Protein AF-A0A497PBH7-F1 (afdb_monomer_lite)

Sequence (68 aa):
MAISIQEIVGLAIGFFLVGILGPIALGEVFNANTTGWNNTVITVFQTLLPVLFVIGVAIRYVPRLRSE

pLDDT: mean 87.59, std 8.67, range [51.31, 94.62]

Radius of gyration: 16.7 Å; chains: 1; bounding box: 40×18×51 Å

Foldseek 3Di:
DDDDPVNVVVVVVVLVCCVPVVVVVLVCQLPDDQPPPDPVVNCCRNPVVNVVSVVVSCVVPPDDPDDD

Secondary structure (DSSP, 8-state):
-PPPHHHHHHHHHHHHHHHHHHHHHHHHHHHS--TT--HHHHHIIIIIHHHHHHHHHHHHHS------

Structure (mmCIF, N/CA/C/O backbone):
data_AF-A0A497PBH7-F1
#
_entry.id   AF-A0A497PBH7-F1
#
loop_
_atom_site.group_PDB
_atom_site.id
_atom_site.type_symbol
_atom_site.label_atom_id
_atom_site.label_alt_id
_atom_site.label_comp_id
_atom_site.label_asym_id
_atom_site.label_entity_id
_atom_site.label_seq_id
_atom_site.pdbx_PDB_ins_code
_atom_site.Cartn_x
_atom_site.Cartn_y
_atom_site.Cartn_z
_atom_site.occupancy
_atom_site.B_iso_or_equiv
_atom_site.auth_seq_id
_atom_site.auth_comp_id
_atom_site.auth_asym_id
_atom_site.auth_atom_id
_atom_site.pdbx_PDB_model_num
ATOM 1 N N . MET A 1 1 ? -15.576 14.177 22.994 1.00 51.31 1 MET A N 1
ATOM 2 C CA . MET A 1 1 ? -15.599 14.173 21.517 1.00 51.31 1 MET A CA 1
ATOM 3 C C . MET A 1 1 ? -16.473 13.004 21.105 1.00 51.31 1 MET A C 1
ATOM 5 O O . MET A 1 1 ? -16.064 11.872 21.312 1.00 51.31 1 MET A O 1
ATOM 9 N N . ALA A 1 2 ? -17.714 13.262 20.693 1.00 73.62 2 ALA A N 1
ATOM 10 C CA . ALA A 1 2 ? -18.604 12.203 20.227 1.00 73.62 2 ALA A CA 1
ATOM 11 C C . ALA A 1 2 ? -18.285 11.938 18.753 1.00 73.62 2 ALA A C 1
ATOM 13 O O . ALA A 1 2 ? -18.295 12.879 17.965 1.00 73.62 2 ALA A O 1
ATOM 14 N N . ILE A 1 3 ? -17.954 10.694 18.411 1.00 80.06 3 ILE A N 1
ATOM 15 C CA . ILE A 1 3 ? -17.754 10.275 17.021 1.00 80.06 3 ILE A CA 1
ATOM 16 C C . ILE A 1 3 ? -19.119 10.290 16.329 1.00 80.06 3 ILE A C 1
ATOM 18 O O . ILE A 1 3 ? -20.064 9.660 16.810 1.00 80.06 3 ILE A O 1
ATOM 22 N N . SER A 1 4 ? -19.227 11.004 15.211 1.00 89.88 4 SER A N 1
ATOM 23 C CA . SER A 1 4 ? -20.441 11.016 14.402 1.00 89.88 4 SER A CA 1
ATOM 24 C C . SER A 1 4 ? -20.550 9.747 13.550 1.00 89.88 4 SER A C 1
ATOM 26 O O . SER A 1 4 ? -19.567 9.241 13.007 1.00 89.88 4 SER A O 1
ATOM 28 N N . ILE A 1 5 ? -21.780 9.265 13.350 1.00 89.94 5 ILE A N 1
ATOM 29 C CA . ILE A 1 5 ? -22.087 8.166 12.422 1.00 89.94 5 ILE A CA 1
ATOM 30 C C . ILE A 1 5 ? -21.574 8.481 11.008 1.00 89.94 5 ILE A C 1
ATOM 32 O O . ILE A 1 5 ? -21.061 7.592 10.332 1.00 89.94 5 ILE A O 1
ATOM 36 N N . GLN A 1 6 ? -21.650 9.742 10.567 1.00 91.94 6 GLN A N 1
ATOM 37 C CA . GLN A 1 6 ? -21.136 10.129 9.250 1.00 91.94 6 GLN A CA 1
ATOM 38 C C . GLN A 1 6 ? -19.615 9.947 9.139 1.00 91.94 6 GLN A C 1
ATOM 40 O O . GLN A 1 6 ? -19.125 9.550 8.083 1.00 91.94 6 GLN A O 1
ATOM 45 N N . GLU A 1 7 ? -18.869 10.181 10.221 1.00 87.12 7 GLU A N 1
ATOM 46 C CA . GLU A 1 7 ? -17.413 9.997 10.244 1.00 87.12 7 GLU A CA 1
ATOM 47 C C . GLU A 1 7 ? -17.037 8.516 10.172 1.00 87.12 7 GLU A C 1
ATOM 49 O O . GLU A 1 7 ? -16.112 8.154 9.446 1.00 87.12 7 GLU A O 1
ATOM 54 N N . ILE A 1 8 ? -17.790 7.649 10.860 1.00 88.44 8 ILE A N 1
ATOM 55 C CA . ILE A 1 8 ? -17.593 6.192 10.805 1.00 88.44 8 ILE A CA 1
ATOM 56 C C . ILE A 1 8 ? -17.816 5.682 9.380 1.00 88.44 8 ILE A C 1
ATOM 58 O O . ILE A 1 8 ? -16.988 4.943 8.848 1.00 88.44 8 ILE A O 1
ATOM 62 N N . VAL A 1 9 ? -18.909 6.108 8.742 1.00 92.69 9 VAL A N 1
ATOM 63 C CA . VAL A 1 9 ? -19.232 5.716 7.363 1.00 92.69 9 VAL A CA 1
ATOM 64 C C . VAL A 1 9 ? -18.167 6.228 6.390 1.00 92.69 9 VAL A C 1
ATOM 66 O O . VAL A 1 9 ? -17.694 5.469 5.544 1.00 92.69 9 VAL A O 1
ATOM 69 N N . GLY A 1 10 ? -17.730 7.481 6.539 1.00 91.12 10 GLY A N 1
ATOM 70 C CA . GLY A 1 10 ? -16.666 8.056 5.714 1.00 91.12 10 GLY A CA 1
ATOM 71 C C . GLY A 1 10 ? -15.332 7.319 5.858 1.00 91.12 10 GLY A C 1
ATOM 72 O O . GLY A 1 10 ? -14.668 7.046 4.856 1.00 91.12 10 GLY A O 1
ATOM 73 N N . LEU A 1 11 ? -14.957 6.939 7.084 1.00 89.38 11 LEU A N 1
ATOM 74 C CA . LEU A 1 11 ? -13.748 6.156 7.348 1.00 89.38 11 LEU A CA 1
ATOM 75 C C . LEU A 1 11 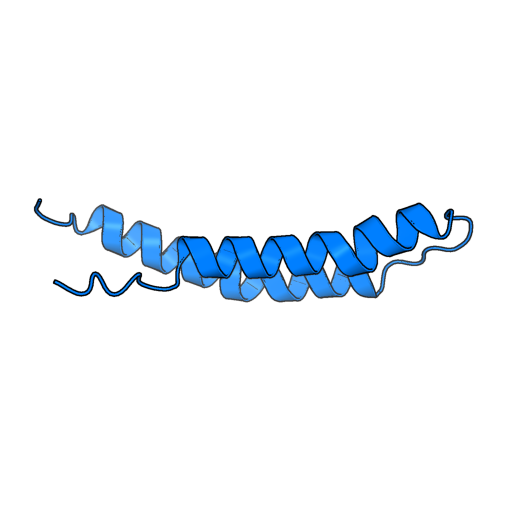? -13.838 4.756 6.722 1.00 89.38 11 LEU A C 1
ATOM 77 O O . LEU A 1 11 ? -12.884 4.318 6.082 1.00 89.38 11 LEU A O 1
ATOM 81 N N . ALA A 1 12 ? -14.976 4.074 6.874 1.00 89.50 12 ALA A N 1
ATOM 82 C CA . ALA A 1 12 ? -15.183 2.726 6.350 1.00 89.50 12 ALA A CA 1
ATOM 83 C C . ALA A 1 12 ? -15.114 2.687 4.816 1.00 89.50 12 ALA A C 1
ATOM 85 O O . ALA A 1 12 ? -14.401 1.857 4.251 1.00 89.50 12 ALA A O 1
ATOM 86 N N . ILE A 1 13 ? -15.795 3.619 4.140 1.00 94.19 13 ILE A N 1
ATOM 87 C CA . ILE A 1 13 ? -15.758 3.725 2.675 1.00 94.19 13 ILE A CA 1
ATOM 88 C C . ILE A 1 13 ? -14.346 4.090 2.203 1.00 94.19 13 ILE A C 1
ATOM 90 O O . ILE A 1 13 ? -13.834 3.478 1.268 1.00 94.19 13 ILE A O 1
ATOM 94 N N . GLY A 1 14 ? -13.688 5.050 2.862 1.00 90.69 14 GLY A N 1
ATOM 95 C CA . GLY A 1 14 ? -12.321 5.446 2.519 1.00 90.69 14 GLY A CA 1
ATOM 96 C C . GLY A 1 14 ? -11.327 4.290 2.642 1.00 90.69 14 GLY A C 1
ATOM 97 O O . GLY A 1 14 ? -10.518 4.075 1.739 1.00 90.69 14 GLY A O 1
ATOM 98 N N . PHE A 1 15 ? -11.420 3.506 3.718 1.00 90.44 15 PHE A N 1
ATOM 99 C CA . PHE A 1 15 ? -10.570 2.335 3.917 1.00 90.44 15 PHE A CA 1
ATOM 100 C C . PHE A 1 15 ? -10.828 1.256 2.864 1.00 90.44 15 PHE A C 1
ATOM 102 O O . PHE A 1 15 ? -9.883 0.718 2.291 1.00 90.44 15 PHE A O 1
ATOM 109 N N . PHE A 1 16 ? -12.099 0.991 2.557 1.00 92.56 16 PHE A N 1
ATOM 110 C CA . PHE A 1 16 ? -12.492 0.041 1.521 1.00 92.56 16 PHE A CA 1
ATOM 111 C C . PHE A 1 16 ? -11.922 0.417 0.147 1.00 92.56 16 PHE A C 1
ATOM 113 O O . PHE A 1 16 ? -11.303 -0.413 -0.520 1.00 92.56 16 PHE A O 1
ATOM 120 N N . LEU A 1 17 ? -12.062 1.685 -0.253 1.00 93.88 17 LEU A N 1
ATOM 121 C CA . LEU A 1 17 ? -11.539 2.171 -1.529 1.00 93.88 17 LEU A CA 1
ATOM 122 C C . LEU A 1 17 ? -10.013 2.087 -1.592 1.00 93.88 17 LEU A C 1
ATOM 124 O O . LEU A 1 17 ? -9.476 1.609 -2.587 1.00 93.88 17 LEU A O 1
ATOM 128 N N . VAL A 1 18 ? -9.308 2.503 -0.537 1.00 93.25 18 VAL A N 1
ATOM 129 C CA . VAL A 1 18 ? -7.839 2.422 -0.482 1.00 93.25 18 VAL A CA 1
ATOM 130 C C . VAL A 1 18 ? -7.356 0.969 -0.507 1.00 93.25 18 VAL A C 1
ATOM 132 O O . VAL A 1 18 ? -6.364 0.676 -1.171 1.00 93.25 18 VAL A O 1
ATOM 135 N N . GLY A 1 19 ? -8.065 0.055 0.159 1.00 90.50 19 GLY A N 1
ATOM 136 C CA . GLY A 1 19 ? -7.734 -1.370 0.181 1.00 90.50 19 GLY A CA 1
ATOM 137 C C . GLY A 1 19 ? -7.856 -2.058 -1.181 1.00 90.50 19 GLY A C 1
ATOM 138 O O . GLY A 1 19 ? -7.083 -2.967 -1.464 1.00 90.50 19 GLY A O 1
ATOM 139 N N . ILE A 1 20 ? -8.778 -1.611 -2.038 1.00 94.62 20 ILE A N 1
ATOM 140 C CA . ILE A 1 20 ? -8.959 -2.164 -3.391 1.00 94.62 20 ILE A CA 1
ATOM 141 C C . ILE A 1 20 ? -8.086 -1.430 -4.408 1.00 94.62 20 ILE A C 1
ATOM 143 O O . ILE A 1 20 ? -7.337 -2.052 -5.158 1.00 94.62 20 ILE A O 1
ATOM 147 N N . LEU A 1 21 ? -8.172 -0.100 -4.442 1.00 93.19 21 LEU A N 1
ATOM 148 C CA . LEU A 1 21 ? -7.494 0.710 -5.452 1.00 93.19 21 LEU A CA 1
ATOM 149 C C . LEU A 1 21 ? -5.983 0.777 -5.222 1.00 93.19 21 LEU A C 1
ATOM 151 O O . LEU A 1 21 ? -5.237 0.890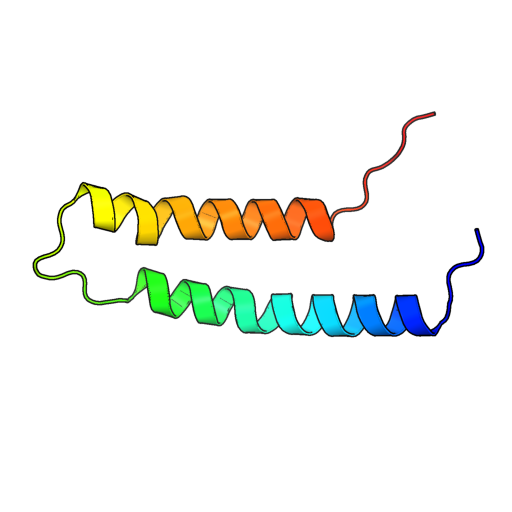 -6.189 1.00 93.19 21 LEU A O 1
ATOM 155 N N . GLY A 1 22 ? -5.525 0.680 -3.971 1.00 90.50 22 GLY A N 1
ATOM 156 C CA . GLY A 1 22 ? -4.104 0.708 -3.625 1.00 90.50 22 GLY A CA 1
ATOM 157 C C . GLY A 1 22 ? -3.305 -0.392 -4.329 1.00 90.50 22 GLY A C 1
ATOM 158 O O . GLY A 1 22 ? -2.418 -0.069 -5.116 1.00 90.50 22 GLY A O 1
ATOM 159 N N . PRO A 1 23 ? -3.622 -1.682 -4.116 1.00 90.75 23 PRO A N 1
ATOM 160 C CA . PRO A 1 23 ? -2.940 -2.785 -4.790 1.00 90.75 23 PRO A CA 1
ATOM 161 C C . PRO A 1 23 ? -3.018 -2.718 -6.319 1.00 90.75 23 PRO A C 1
ATOM 163 O O . PRO A 1 23 ? -2.028 -3.016 -6.983 1.00 90.75 23 PRO A O 1
ATOM 166 N N . ILE A 1 24 ? -4.158 -2.290 -6.876 1.00 94.31 24 ILE A N 1
ATOM 167 C CA . ILE A 1 24 ? -4.331 -2.128 -8.328 1.00 94.31 24 ILE A CA 1
ATOM 168 C C . ILE A 1 24 ? -3.361 -1.066 -8.857 1.00 94.31 24 ILE A C 1
ATOM 170 O O . ILE A 1 24 ? -2.574 -1.346 -9.756 1.00 94.31 24 ILE A O 1
ATOM 174 N N . ALA A 1 25 ? -3.355 0.127 -8.257 1.00 90.00 25 ALA A N 1
ATOM 175 C CA . ALA A 1 25 ? -2.481 1.222 -8.669 1.00 90.00 25 ALA A CA 1
ATOM 176 C C . ALA A 1 25 ? -0.994 0.865 -8.530 1.00 90.00 25 ALA A C 1
ATOM 178 O O . ALA A 1 25 ? -0.193 1.203 -9.399 1.00 90.00 25 ALA A O 1
ATOM 179 N N . LEU A 1 26 ? -0.617 0.155 -7.462 1.00 90.19 26 LEU A N 1
ATOM 180 C CA . LEU A 1 26 ? 0.751 -0.331 -7.296 1.00 90.19 26 LEU A CA 1
ATOM 181 C C . LEU A 1 26 ? 1.121 -1.345 -8.383 1.00 90.19 26 LEU A C 1
ATOM 183 O O . LEU A 1 26 ? 2.203 -1.242 -8.955 1.00 90.19 26 LEU A O 1
ATOM 187 N N . GLY A 1 27 ? 0.226 -2.283 -8.702 1.00 89.69 27 GLY A N 1
ATOM 188 C CA . GLY A 1 27 ? 0.430 -3.259 -9.771 1.00 89.69 27 GLY A CA 1
ATOM 189 C C . GLY A 1 27 ? 0.702 -2.609 -11.130 1.00 89.69 27 GLY A C 1
ATOM 190 O O . GLY A 1 27 ? 1.604 -3.049 -11.840 1.00 89.69 27 GLY A O 1
ATOM 191 N N . GLU A 1 28 ? -0.007 -1.529 -11.458 1.00 91.31 28 GLU A N 1
ATOM 192 C CA . GLU A 1 28 ? 0.232 -0.755 -12.685 1.00 91.31 28 GLU A CA 1
ATOM 193 C C . GLU A 1 28 ? 1.621 -0.100 -12.696 1.00 91.31 28 GLU A C 1
ATOM 195 O O . GLU A 1 28 ? 2.337 -0.158 -13.694 1.00 91.31 28 GLU A O 1
ATOM 200 N N . VAL A 1 29 ? 2.048 0.483 -11.573 1.00 87.88 29 VAL A N 1
ATOM 201 C CA . VAL A 1 29 ? 3.354 1.156 -11.467 1.00 87.88 29 VAL A CA 1
ATOM 202 C C . VAL A 1 29 ? 4.517 0.159 -11.526 1.00 87.88 29 VAL A C 1
ATOM 204 O O . VAL A 1 29 ? 5.526 0.432 -12.179 1.00 87.88 29 VAL A O 1
ATOM 207 N N . PHE A 1 30 ? 4.385 -1.007 -10.888 1.00 86.19 30 PHE A N 1
ATOM 208 C CA . PHE A 1 30 ? 5.415 -2.051 -10.918 1.00 86.19 30 PHE A CA 1
ATOM 209 C C . PHE A 1 30 ? 5.576 -2.681 -12.304 1.00 86.19 30 PHE A C 1
ATOM 211 O O . PHE A 1 30 ? 6.698 -2.976 -12.709 1.00 86.19 30 PHE A O 1
ATOM 218 N N . ASN A 1 31 ? 4.475 -2.867 -13.036 1.00 87.06 31 ASN A N 1
ATOM 219 C CA . ASN A 1 31 ? 4.484 -3.516 -14.350 1.00 87.06 31 ASN A CA 1
ATOM 220 C C . ASN A 1 31 ? 4.644 -2.535 -15.521 1.00 87.06 31 ASN A C 1
ATOM 222 O O . ASN A 1 31 ? 4.685 -2.959 -16.677 1.00 87.06 31 ASN A O 1
ATOM 226 N N . ALA A 1 32 ? 4.741 -1.233 -15.245 1.00 88.88 32 ALA A N 1
ATOM 227 C CA . ALA A 1 32 ? 4.947 -0.226 -16.273 1.00 88.88 32 ALA A CA 1
ATOM 228 C C . ALA A 1 32 ? 6.250 -0.484 -17.045 1.00 88.88 32 ALA A C 1
ATOM 230 O O . ALA A 1 32 ? 7.316 -0.693 -16.464 1.00 88.88 32 ALA A O 1
ATOM 231 N N . ASN A 1 33 ? 6.172 -0.423 -18.376 1.00 90.44 33 ASN A N 1
ATOM 232 C CA . ASN A 1 33 ? 7.351 -0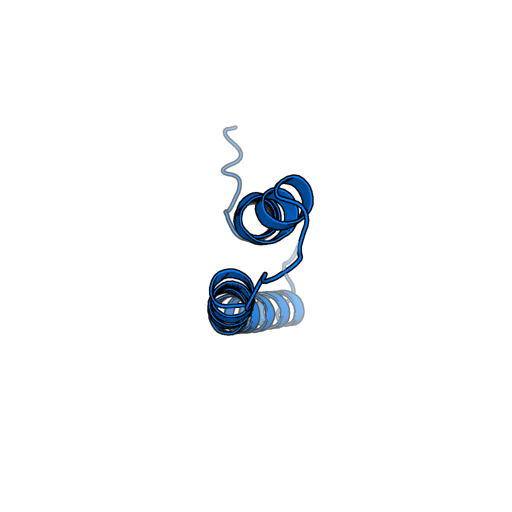.508 -19.228 1.00 90.44 33 ASN A CA 1
ATOM 233 C C . ASN A 1 33 ? 8.212 0.758 -19.060 1.00 90.44 33 ASN A C 1
ATOM 235 O O . ASN A 1 33 ? 7.830 1.839 -19.504 1.00 90.44 33 ASN A O 1
ATOM 239 N N . THR A 1 34 ? 9.393 0.604 -18.461 1.00 90.38 34 THR A N 1
ATOM 240 C CA . THR A 1 34 ? 10.356 1.685 -18.187 1.00 90.38 34 THR A CA 1
ATOM 241 C C . THR A 1 34 ? 11.477 1.781 -19.227 1.00 90.38 34 THR A C 1
ATOM 243 O O . THR A 1 34 ? 12.535 2.360 -18.971 1.00 90.38 34 THR A O 1
ATOM 246 N N . THR A 1 35 ? 11.274 1.231 -20.429 1.00 90.94 35 THR A N 1
ATOM 247 C CA . THR A 1 35 ? 12.268 1.316 -21.509 1.00 90.94 35 THR A CA 1
ATOM 248 C C . THR A 1 35 ? 12.611 2.778 -21.818 1.00 90.94 35 THR A C 1
ATOM 250 O O . THR A 1 35 ? 11.732 3.597 -22.078 1.00 90.94 35 THR A O 1
ATOM 253 N N . GLY A 1 36 ? 13.905 3.108 -21.796 1.00 90.00 36 GLY A N 1
ATOM 254 C CA . GLY A 1 36 ? 14.407 4.463 -22.051 1.00 90.00 36 GLY A CA 1
ATOM 255 C C . GLY A 1 36 ? 14.375 5.404 -20.843 1.00 90.00 36 GLY A C 1
ATOM 256 O O . GLY A 1 36 ? 14.754 6.567 -20.973 1.00 90.00 36 GLY A O 1
ATOM 257 N N . TRP A 1 37 ? 13.950 4.935 -19.667 1.00 90.62 37 TRP A N 1
ATOM 258 C CA . TRP A 1 37 ? 13.980 5.735 -18.446 1.00 90.62 37 TRP A CA 1
ATOM 259 C C . TRP A 1 37 ? 15.376 5.722 -17.822 1.00 90.62 37 TRP A C 1
ATOM 261 O O . TRP A 1 37 ? 16.121 4.748 -17.914 1.00 90.62 37 TRP A O 1
ATOM 271 N N . ASN A 1 38 ? 15.729 6.810 -17.137 1.00 94.38 38 ASN A N 1
ATOM 272 C CA . ASN A 1 38 ? 16.925 6.838 -16.304 1.00 94.38 38 ASN A CA 1
ATOM 273 C C . ASN A 1 38 ? 16.714 5.938 -15.074 1.00 94.38 38 ASN A C 1
ATOM 275 O O . ASN A 1 38 ? 15.671 6.020 -14.424 1.00 94.38 38 ASN A O 1
ATOM 279 N N . ASN A 1 39 ? 17.729 5.149 -14.715 1.00 91.75 39 ASN A N 1
ATOM 280 C CA . ASN A 1 39 ? 17.747 4.288 -13.529 1.00 91.75 39 ASN A CA 1
ATOM 281 C C . ASN A 1 39 ? 17.262 4.991 -12.249 1.00 91.75 39 ASN A C 1
ATOM 283 O O . ASN A 1 39 ? 16.526 4.396 -11.471 1.00 91.75 39 ASN A O 1
ATOM 287 N N . THR A 1 40 ? 17.605 6.265 -12.033 1.00 93.19 40 THR A N 1
ATOM 288 C CA . THR A 1 40 ? 17.126 7.020 -10.863 1.00 93.19 40 THR A CA 1
ATOM 289 C C . THR A 1 40 ? 15.607 7.193 -10.868 1.00 93.19 40 THR A C 1
ATOM 291 O O . THR A 1 40 ? 14.969 7.057 -9.828 1.00 93.19 40 THR A O 1
ATOM 294 N N . VAL A 1 41 ? 15.014 7.463 -12.032 1.00 91.50 41 VAL A N 1
ATOM 295 C CA . VAL A 1 41 ? 13.562 7.653 -12.178 1.00 91.50 41 VAL A CA 1
ATOM 296 C C . VAL A 1 41 ? 12.832 6.336 -11.941 1.00 91.50 41 VAL A C 1
ATOM 298 O O . VAL A 1 41 ? 11.818 6.317 -11.245 1.00 91.50 41 VAL A O 1
ATOM 301 N N . ILE A 1 42 ? 13.390 5.231 -12.443 1.00 92.31 42 ILE A N 1
ATOM 302 C CA . ILE A 1 42 ? 12.869 3.883 -12.200 1.00 92.31 42 ILE A CA 1
ATOM 303 C C . ILE A 1 42 ? 12.791 3.619 -10.693 1.00 92.31 42 ILE A C 1
ATOM 305 O O . ILE A 1 42 ? 11.725 3.277 -10.191 1.00 92.31 42 ILE A O 1
ATOM 309 N N . THR A 1 43 ? 13.866 3.879 -9.945 1.00 92.31 43 THR A N 1
ATOM 310 C CA . THR A 1 43 ? 13.887 3.665 -8.490 1.00 92.31 43 THR A CA 1
ATOM 311 C C . THR A 1 43 ? 12.876 4.542 -7.744 1.00 92.31 43 THR A C 1
ATOM 313 O O . THR A 1 43 ? 12.244 4.090 -6.787 1.00 92.31 43 THR A O 1
ATOM 316 N N . VAL A 1 44 ? 12.685 5.796 -8.167 1.00 92.19 44 VAL A N 1
ATOM 317 C CA . VAL A 1 44 ? 11.703 6.697 -7.539 1.00 92.19 44 VAL A CA 1
ATOM 318 C C . VAL A 1 44 ? 10.280 6.166 -7.717 1.00 92.19 44 VAL A C 1
ATOM 320 O O . VAL A 1 44 ? 9.530 6.092 -6.744 1.00 92.19 44 VAL A O 1
ATOM 323 N N . PHE A 1 45 ? 9.913 5.767 -8.934 1.00 88.88 45 PHE A N 1
ATOM 324 C CA . PHE A 1 45 ? 8.543 5.359 -9.243 1.00 88.88 45 PHE A CA 1
ATOM 325 C C . PHE A 1 45 ? 8.239 3.916 -8.853 1.00 88.88 45 PHE A C 1
ATOM 327 O O . PHE A 1 45 ? 7.193 3.667 -8.267 1.00 88.88 45 PHE A O 1
ATOM 334 N N . GLN A 1 46 ? 9.139 2.975 -9.129 1.00 90.00 46 GLN A N 1
ATOM 335 C CA . GLN A 1 46 ? 8.899 1.558 -8.858 1.00 90.00 46 GLN A CA 1
ATOM 336 C C . GLN A 1 46 ? 9.213 1.162 -7.415 1.00 90.00 46 GLN A C 1
ATOM 338 O O . GLN A 1 46 ? 8.712 0.144 -6.962 1.00 90.00 46 GLN A O 1
ATOM 343 N N . THR A 1 47 ? 9.990 1.948 -6.664 1.00 90.38 47 THR A N 1
ATOM 344 C CA . THR A 1 47 ? 10.367 1.572 -5.290 1.00 90.38 47 THR A CA 1
ATOM 345 C C . THR A 1 47 ? 9.900 2.591 -4.262 1.00 90.38 47 THR A C 1
ATOM 347 O O . THR A 1 47 ? 9.157 2.242 -3.344 1.00 90.38 47 THR A O 1
ATOM 350 N N . LEU A 1 48 ? 10.304 3.859 -4.391 1.00 92.19 48 LEU A N 1
ATOM 351 C CA . LEU A 1 48 ? 10.039 4.855 -3.344 1.00 92.19 48 LEU A CA 1
ATOM 352 C C . LEU A 1 48 ? 8.553 5.209 -3.239 1.00 92.19 48 LEU A C 1
ATOM 354 O O . LEU A 1 48 ? 8.019 5.275 -2.134 1.00 92.19 48 LEU A O 1
ATOM 358 N N . LEU A 1 49 ? 7.875 5.408 -4.368 1.00 91.75 49 LEU A N 1
ATOM 359 C CA . LEU A 1 49 ? 6.464 5.794 -4.393 1.00 91.75 49 LEU A CA 1
ATOM 360 C C . LEU A 1 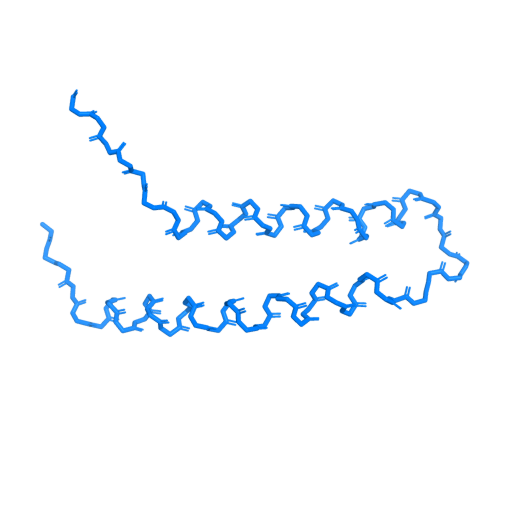49 ? 5.553 4.710 -3.769 1.00 91.75 49 LEU A C 1
ATOM 362 O O . LEU A 1 49 ? 4.759 5.058 -2.888 1.00 91.75 49 LEU A O 1
ATOM 366 N N . PRO A 1 50 ? 5.713 3.409 -4.085 1.00 91.06 50 PRO A N 1
ATOM 367 C CA . PRO A 1 50 ? 5.025 2.329 -3.379 1.00 91.06 50 PRO A CA 1
ATOM 368 C C . PRO A 1 50 ? 5.275 2.302 -1.871 1.00 91.06 50 PRO A C 1
ATOM 370 O O . PRO A 1 50 ? 4.333 2.165 -1.090 1.00 91.06 50 PRO A O 1
ATOM 373 N N . VAL A 1 51 ? 6.528 2.469 -1.441 1.00 92.56 51 VAL A N 1
ATOM 374 C CA . VAL A 1 51 ? 6.879 2.467 -0.012 1.00 92.56 51 VAL A CA 1
ATOM 375 C C . VAL A 1 51 ? 6.210 3.636 0.714 1.00 92.56 51 VAL A C 1
ATOM 377 O O . VAL A 1 51 ? 5.612 3.445 1.774 1.00 92.56 51 VAL A O 1
ATOM 380 N N . LEU A 1 52 ? 6.247 4.836 0.131 1.00 92.19 52 LEU A N 1
ATOM 381 C CA . LEU A 1 52 ? 5.591 6.016 0.695 1.00 92.19 52 LEU A CA 1
ATOM 382 C C . LEU A 1 52 ? 4.071 5.847 0.774 1.00 92.19 52 LEU A C 1
ATOM 384 O O . LEU A 1 52 ? 3.467 6.256 1.767 1.00 92.19 52 LEU A O 1
ATOM 388 N N . PHE A 1 53 ? 3.456 5.208 -0.224 1.00 91.12 53 PHE A N 1
ATOM 389 C CA . PHE A 1 53 ? 2.033 4.886 -0.192 1.00 91.12 53 PHE A CA 1
ATOM 390 C C . PHE A 1 53 ? 1.691 3.972 0.992 1.00 91.12 53 PHE A C 1
ATOM 392 O O . PHE A 1 53 ? 0.803 4.302 1.778 1.00 91.12 53 PHE A O 1
ATOM 399 N N . VAL A 1 54 ? 2.430 2.873 1.179 1.00 89.69 54 VAL A N 1
ATOM 400 C CA . VAL A 1 54 ? 2.200 1.935 2.293 1.00 89.69 54 VAL A CA 1
ATOM 401 C C . VAL A 1 54 ? 2.357 2.629 3.648 1.00 89.69 54 VAL A C 1
ATOM 403 O O . VAL A 1 54 ? 1.518 2.448 4.531 1.00 89.69 54 VAL A O 1
ATOM 406 N N . ILE A 1 55 ? 3.376 3.479 3.808 1.00 91.88 55 ILE A N 1
ATOM 407 C CA . ILE A 1 55 ? 3.576 4.269 5.032 1.00 91.88 55 ILE A CA 1
ATOM 408 C C . ILE A 1 55 ? 2.405 5.237 5.258 1.00 91.88 55 ILE A C 1
ATOM 410 O O . ILE A 1 55 ? 1.902 5.338 6.376 1.00 91.88 55 ILE A O 1
ATOM 414 N N . GLY A 1 56 ? 1.934 5.924 4.214 1.00 90.00 56 GLY A N 1
AT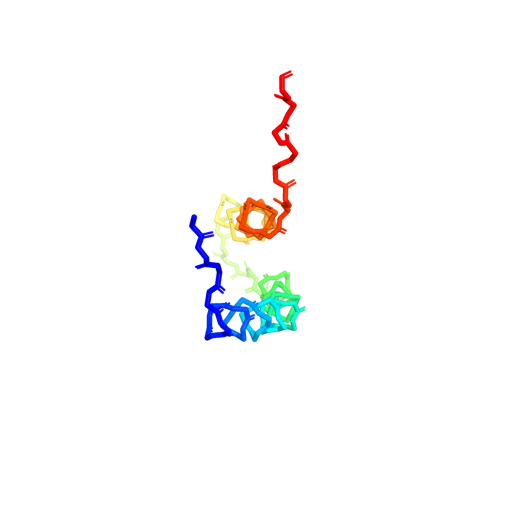OM 415 C CA . GLY A 1 56 ? 0.791 6.837 4.301 1.00 90.00 56 GLY A CA 1
ATOM 416 C C . GLY A 1 56 ? -0.499 6.131 4.729 1.00 90.00 56 GLY A C 1
ATOM 417 O O . GLY A 1 56 ? -1.208 6.617 5.613 1.00 90.00 56 GLY A O 1
ATOM 418 N N . VAL A 1 57 ? -0.768 4.949 4.164 1.00 91.06 57 VAL A N 1
ATOM 419 C CA . VAL A 1 57 ? -1.896 4.091 4.560 1.00 91.06 57 VAL A CA 1
ATOM 420 C C . VAL A 1 57 ? -1.750 3.655 6.018 1.00 91.06 57 VAL A C 1
ATOM 422 O O . VAL A 1 57 ? -2.709 3.761 6.785 1.00 91.06 57 VAL A O 1
ATOM 425 N N . ALA A 1 58 ? -0.549 3.244 6.432 1.00 87.69 58 ALA A N 1
ATOM 426 C CA . ALA A 1 58 ? -0.286 2.853 7.810 1.00 87.69 58 ALA A CA 1
ATOM 427 C C . ALA A 1 58 ? -0.535 4.012 8.789 1.00 87.69 58 ALA A C 1
ATOM 429 O O . ALA A 1 58 ? -1.243 3.840 9.773 1.00 87.69 58 ALA A O 1
ATOM 430 N N . ILE A 1 59 ? -0.039 5.218 8.502 1.00 89.31 59 ILE A N 1
ATOM 431 C CA . ILE A 1 59 ? -0.248 6.393 9.366 1.00 89.31 59 ILE A CA 1
ATOM 432 C C . ILE A 1 59 ? -1.734 6.752 9.484 1.00 89.31 59 ILE A C 1
ATOM 434 O O . ILE A 1 59 ? -2.186 7.147 10.559 1.00 89.31 59 ILE A O 1
ATOM 438 N N . ARG A 1 60 ? -2.493 6.649 8.387 1.00 86.81 60 ARG A N 1
ATOM 439 C CA . ARG A 1 60 ? -3.906 7.043 8.350 1.00 86.81 60 ARG A CA 1
ATOM 440 C C . ARG A 1 60 ? -4.817 6.058 9.082 1.00 86.81 60 ARG A C 1
ATOM 442 O O . ARG A 1 60 ? -5.780 6.506 9.700 1.00 86.81 60 ARG A O 1
ATOM 449 N N . TYR A 1 61 ? -4.546 4.758 8.975 1.00 85.00 61 TYR A N 1
ATOM 450 C CA . TYR A 1 61 ? -5.483 3.710 9.394 1.00 85.00 61 TYR A CA 1
ATOM 451 C C . TYR A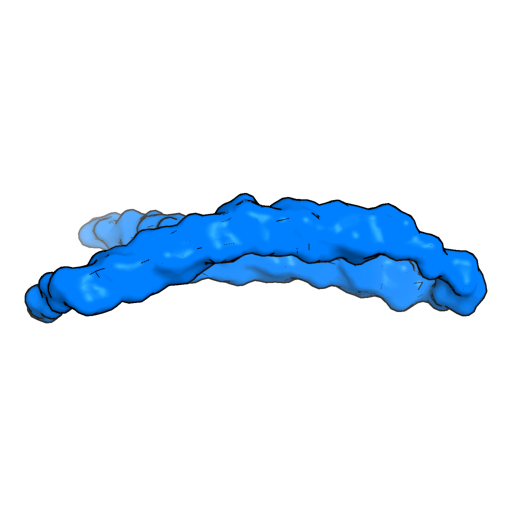 1 61 ? -4.999 2.834 10.552 1.00 85.00 61 TYR A C 1
ATOM 453 O O . TYR A 1 61 ? -5.828 2.178 11.179 1.00 85.00 61 TYR A O 1
ATOM 461 N N . VAL A 1 62 ? -3.703 2.815 10.878 1.00 83.81 62 VAL A N 1
ATOM 462 C CA . VAL A 1 62 ? -3.216 2.083 12.054 1.00 83.81 62 VAL A CA 1
ATOM 463 C C . VAL A 1 62 ? -3.522 2.909 13.307 1.00 83.81 62 VAL A C 1
ATOM 465 O O . VAL A 1 62 ? -3.029 4.035 13.435 1.00 83.81 62 VAL A O 1
ATOM 468 N N . PRO A 1 63 ? -4.320 2.382 14.252 1.00 77.06 63 PRO A N 1
ATOM 469 C CA . PRO A 1 63 ? -4.624 3.089 15.484 1.00 77.06 63 PRO A CA 1
ATOM 470 C C . PRO A 1 63 ? -3.344 3.276 16.303 1.00 77.06 63 PRO A C 1
ATOM 472 O O . PRO A 1 63 ? -2.653 2.316 16.645 1.00 77.06 63 PRO A O 1
ATOM 475 N N . ARG A 1 64 ? -3.025 4.528 16.644 1.00 74.81 64 ARG A N 1
ATOM 476 C CA . ARG A 1 64 ? -1.977 4.826 17.623 1.00 74.81 64 ARG A CA 1
ATOM 477 C C . ARG A 1 64 ? -2.526 4.508 19.009 1.00 74.81 64 ARG A C 1
ATOM 479 O O . ARG A 1 64 ? -3.340 5.265 19.533 1.00 74.81 64 ARG A O 1
ATOM 486 N N . LEU A 1 65 ? -2.085 3.393 19.589 1.00 68.12 65 LEU A N 1
ATOM 487 C CA . LEU A 1 65 ? -2.276 3.128 21.012 1.00 68.12 65 LEU A CA 1
ATOM 488 C C . LEU A 1 65 ? -1.587 4.258 21.784 1.00 68.12 65 LEU A C 1
ATOM 490 O O . LEU A 1 65 ? -0.363 4.375 21.779 1.00 68.12 65 LEU A O 1
ATOM 494 N N . ARG A 1 66 ? -2.382 5.135 22.396 1.00 65.50 66 ARG A N 1
ATOM 495 C CA . ARG A 1 66 ? -1.887 6.102 23.370 1.00 65.50 66 ARG A CA 1
ATOM 496 C C . ARG A 1 66 ? -1.626 5.311 24.649 1.00 65.50 66 ARG A C 1
ATOM 498 O O . ARG A 1 66 ? -2.577 4.976 25.343 1.00 65.50 66 ARG A O 1
ATOM 505 N N . SER A 1 67 ? -0.369 4.948 24.902 1.00 64.81 67 SER A N 1
ATOM 506 C CA . SER A 1 67 ? 0.041 4.510 26.236 1.00 64.81 67 SER A CA 1
ATOM 507 C C . SER A 1 67 ? -0.120 5.703 27.174 1.00 64.81 67 SER A C 1
ATOM 509 O O . SER A 1 67 ? 0.428 6.773 26.889 1.00 64.81 67 SER A O 1
ATOM 511 N N . GLU A 1 68 ? -0.949 5.529 28.197 1.00 55.06 68 GLU A N 1
ATOM 512 C CA . GLU A 1 68 ? -1.100 6.462 29.318 1.00 55.06 68 GLU A CA 1
ATOM 513 C C . GLU A 1 68 ? 0.226 6.672 30.059 1.00 55.06 68 GLU A C 1
ATOM 515 O O . GLU A 1 68 ? 1.019 5.703 30.139 1.00 55.06 68 GLU A O 1
#